Protein AF-A0A924ZX16-F1 (afdb_monomer_lite)

Secondary structure (DSSP, 8-state):
--EEEE-GGG-EEEEEGGGTEEEEE-----TT---HHHHHHHHHHHHHTTTSS---------S-------HHHHTTHHHHHHHHHHHHHHIIIIII---HHHHHHHHHTT-SSPPEEE-TTSEEEEE-SSS--EEEEE--TTT-EEEE-

Structure (mmCIF, N/CA/C/O backbone):
data_AF-A0A924ZX16-F1
#
_entry.id   AF-A0A924ZX16-F1
#
loop_
_atom_site.group_PDB
_atom_site.id
_atom_site.type_symbol
_atom_site.label_atom_id
_atom_site.label_alt_id
_atom_site.label_comp_id
_atom_site.label_asym_id
_atom_site.label_entity_id
_atom_site.label_seq_id
_atom_site.pdbx_PDB_ins_code
_atom_site.Cartn_x
_atom_site.Cartn_y
_atom_site.Cartn_z
_atom_site.occupancy
_atom_site.B_iso_or_equiv
_atom_site.auth_seq_id
_atom_site.auth_comp_id
_atom_site.auth_asym_id
_atom_site.auth_atom_id
_atom_site.pdbx_PDB_model_num
ATOM 1 N N . ASP A 1 1 ? -5.361 -8.567 21.444 1.00 71.38 1 ASP A N 1
ATOM 2 C CA . ASP A 1 1 ? -4.510 -8.503 20.234 1.00 71.38 1 ASP A CA 1
ATOM 3 C C . ASP A 1 1 ? -4.884 -7.273 19.412 1.00 71.38 1 ASP A C 1
ATOM 5 O O . ASP A 1 1 ? -5.946 -7.201 18.798 1.00 71.38 1 ASP A O 1
ATOM 9 N N . ALA A 1 2 ? -4.041 -6.246 19.471 1.00 79.31 2 ALA A N 1
ATOM 10 C CA . ALA A 1 2 ? -4.182 -5.083 18.609 1.00 79.31 2 ALA A CA 1
ATOM 11 C C . ALA A 1 2 ? -2.799 -4.549 18.241 1.00 79.31 2 ALA A C 1
ATOM 13 O O . ALA A 1 2 ? -1.929 -4.443 19.103 1.00 79.31 2 ALA A O 1
ATOM 14 N N . ILE A 1 3 ? -2.622 -4.208 16.968 1.00 85.12 3 ILE A N 1
ATOM 15 C CA . ILE A 1 3 ? -1.476 -3.444 16.478 1.00 85.12 3 ILE A CA 1
ATOM 16 C C . ILE A 1 3 ? -1.942 -2.002 16.329 1.00 85.12 3 ILE A C 1
ATOM 18 O O . ILE A 1 3 ? -2.996 -1.751 15.743 1.00 85.12 3 ILE A O 1
ATOM 22 N N . VAL A 1 4 ? -1.167 -1.064 16.873 1.00 86.12 4 VAL A N 1
ATOM 23 C CA . VAL A 1 4 ? -1.453 0.371 16.817 1.00 86.12 4 VAL A CA 1
ATOM 24 C C . VAL A 1 4 ? -0.240 1.090 16.239 1.00 86.12 4 VAL A C 1
ATOM 26 O O . VAL A 1 4 ? 0.838 1.047 16.826 1.00 86.12 4 VAL A O 1
ATOM 29 N N . LEU A 1 5 ? -0.423 1.769 15.108 1.00 82.00 5 LEU A N 1
ATOM 30 C CA . LEU A 1 5 ? 0.563 2.673 14.521 1.00 82.00 5 LEU A CA 1
ATOM 31 C C . LEU A 1 5 ? 0.083 4.108 14.707 1.00 82.00 5 LEU A C 1
ATOM 33 O O . LEU A 1 5 ? -1.039 4.451 14.335 1.00 82.00 5 LEU A O 1
ATOM 37 N N . LEU A 1 6 ? 0.939 4.942 15.286 1.00 80.94 6 LEU A N 1
ATOM 38 C CA . LEU A 1 6 ? 0.673 6.354 15.534 1.00 80.94 6 LEU A CA 1
ATOM 39 C C . LEU A 1 6 ? 1.551 7.182 14.604 1.00 80.94 6 LEU A C 1
ATOM 41 O O . LEU A 1 6 ? 2.768 7.015 14.591 1.00 80.94 6 LEU A O 1
ATOM 45 N N . GLY A 1 7 ? 0.932 8.071 13.839 1.00 71.81 7 GLY A N 1
ATOM 46 C CA . GLY A 1 7 ? 1.626 9.048 13.016 1.00 71.81 7 GLY A CA 1
ATOM 47 C C . GLY A 1 7 ? 1.549 10.450 13.616 1.00 71.81 7 GLY A C 1
ATOM 48 O O . GLY A 1 7 ? 0.720 10.758 14.478 1.00 71.81 7 GLY A O 1
ATOM 49 N N . HIS A 1 8 ? 2.436 11.320 13.142 1.00 69.38 8 HIS A N 1
ATOM 50 C CA . HIS A 1 8 ? 2.449 12.729 13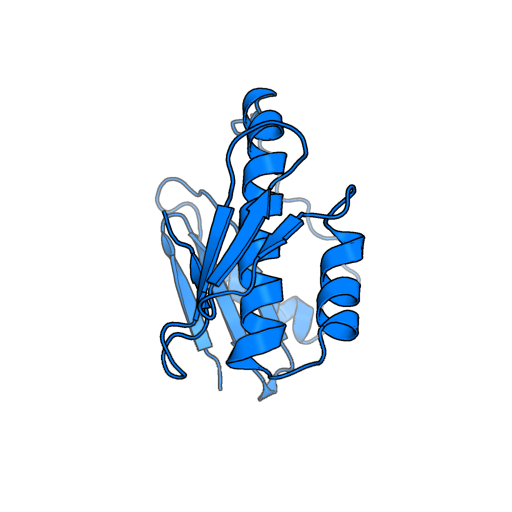.521 1.00 69.38 8 HIS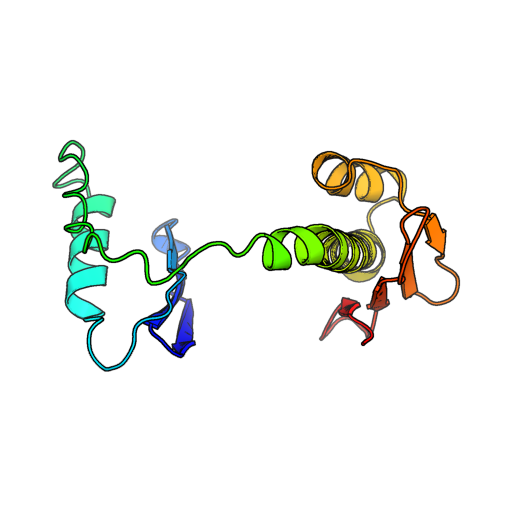 A CA 1
ATOM 51 C C . HIS A 1 8 ? 1.149 13.426 13.070 1.00 69.38 8 HIS A C 1
ATOM 53 O O . HIS A 1 8 ? 0.518 13.008 12.102 1.00 69.38 8 HIS A O 1
ATOM 59 N N . GLN A 1 9 ? 0.749 14.506 13.754 1.00 78.31 9 GLN A N 1
ATOM 60 C CA . GLN A 1 9 ? -0.485 15.263 13.464 1.00 78.31 9 GLN A CA 1
ATOM 61 C C . GLN A 1 9 ? -1.775 14.418 13.611 1.00 78.31 9 GLN A C 1
ATOM 63 O O . GLN A 1 9 ? -2.756 14.623 12.897 1.00 78.31 9 GLN A O 1
ATOM 68 N N . GLY A 1 10 ? -1.763 13.440 14.526 1.00 77.62 10 GLY A N 1
ATOM 69 C CA . GLY A 1 10 ? -2.943 12.662 14.915 1.00 77.62 10 GLY A CA 1
ATOM 70 C C . GLY A 1 10 ? -3.267 11.449 14.033 1.00 77.62 10 GLY A C 1
ATOM 71 O O . GLY A 1 10 ? -4.283 10.789 14.255 1.00 77.62 10 GLY A O 1
ATOM 72 N N . GLN A 1 11 ? -2.436 11.111 13.051 1.00 84.88 11 GLN A N 1
ATOM 73 C CA . GLN A 1 11 ? -2.669 9.935 12.208 1.00 84.88 11 GLN A CA 1
ATOM 74 C C . GLN A 1 11 ? -2.630 8.642 13.032 1.00 84.88 11 GLN A C 1
ATOM 76 O O . GLN A 1 11 ? -1.845 8.509 13.973 1.00 84.88 11 GLN A O 1
ATOM 81 N N . LEU A 1 12 ? -3.487 7.682 12.690 1.00 85.81 12 LEU A N 1
ATOM 82 C CA . LEU A 1 12 ? -3.627 6.446 13.454 1.00 85.81 12 LEU A CA 1
ATOM 83 C C . LEU A 1 12 ? -4.068 5.293 12.547 1.00 85.81 12 LEU A C 1
ATOM 85 O O . LEU A 1 12 ? -5.027 5.428 11.790 1.00 85.81 12 LEU A O 1
ATOM 89 N N . LEU A 1 13 ? -3.415 4.143 12.698 1.00 89.81 13 LEU A N 1
ATOM 90 C CA . LEU A 1 13 ? -3.888 2.854 12.200 1.00 89.81 13 LEU A CA 1
ATOM 91 C C . LEU A 1 13 ? -4.013 1.889 13.380 1.00 89.81 13 LEU A C 1
ATOM 93 O O . LEU A 1 13 ? -3.054 1.695 14.124 1.00 89.81 13 LEU A O 1
ATOM 97 N N . VAL A 1 14 ? -5.176 1.265 13.538 1.00 86.56 14 VAL A N 1
ATOM 98 C CA . VAL A 1 14 ? -5.392 0.176 14.496 1.00 86.56 14 VAL A CA 1
ATOM 99 C C . VAL A 1 14 ? -5.925 -1.034 13.763 1.00 86.56 14 VAL A C 1
ATOM 101 O O . VAL A 1 14 ? -6.890 -0.912 13.018 1.00 86.56 14 VAL A O 1
ATOM 104 N N . ALA A 1 15 ? -5.349 -2.199 14.023 1.00 88.31 15 ALA A N 1
ATOM 105 C CA . ALA A 1 15 ? -5.887 -3.475 13.576 1.00 88.31 15 ALA A CA 1
ATOM 106 C C . ALA A 1 15 ? -6.026 -4.411 14.780 1.00 88.31 15 ALA A C 1
ATOM 108 O O . ALA A 1 15 ? -5.040 -4.685 15.464 1.00 88.31 15 ALA A O 1
ATOM 109 N N . SER A 1 16 ? -7.243 -4.889 15.048 1.00 82.62 16 SER A N 1
ATOM 110 C CA . SER A 1 16 ? -7.534 -5.862 16.106 1.00 82.62 16 SER A CA 1
ATOM 111 C C . SER A 1 16 ? -8.292 -7.063 15.529 1.00 82.62 16 SER A C 1
ATOM 113 O O . SER A 1 16 ? -9.510 -6.983 15.327 1.00 82.62 16 SER A O 1
ATOM 115 N N . PRO A 1 17 ? -7.587 -8.177 15.255 1.00 78.06 17 PRO A N 1
ATOM 116 C CA . PRO A 1 17 ? -8.191 -9.384 14.697 1.00 78.06 17 PRO A CA 1
ATOM 117 C C . PRO A 1 17 ? -9.283 -9.992 15.586 1.00 78.06 17 PRO A C 1
ATOM 119 O O . PRO A 1 17 ? -10.370 -10.265 15.079 1.00 78.06 17 PRO A O 1
ATOM 122 N N . SER A 1 18 ? -9.076 -10.119 16.906 1.00 68.69 18 SER A N 1
ATOM 123 C CA . SER A 1 18 ? -10.123 -10.644 17.813 1.00 68.69 18 SER A CA 1
ATOM 124 C C . SER A 1 18 ? -11.411 -9.828 17.830 1.00 68.69 18 SER A C 1
ATOM 126 O O . SER A 1 18 ? -12.471 -10.349 18.180 1.00 68.69 18 SER A O 1
ATOM 128 N N . LYS A 1 19 ? -11.338 -8.547 17.463 1.00 74.25 19 LYS A N 1
ATOM 129 C CA . LYS A 1 19 ? -12.497 -7.657 17.365 1.00 74.25 19 LYS A CA 1
ATOM 130 C C . LYS A 1 19 ? -12.998 -7.483 15.936 1.00 74.25 19 LYS A C 1
ATOM 132 O O . LYS A 1 19 ? -13.969 -6.759 15.751 1.00 74.25 19 LYS A O 1
ATOM 137 N N . LYS A 1 20 ? -12.366 -8.133 14.947 1.00 78.50 20 LYS A N 1
ATOM 138 C CA . LYS A 1 20 ? -12.648 -7.968 13.510 1.00 78.50 20 LYS A CA 1
ATOM 139 C C . LYS A 1 20 ? -12.721 -6.483 13.119 1.00 78.50 20 LYS A C 1
ATOM 141 O O . LYS A 1 20 ? -13.622 -6.064 12.400 1.00 78.50 20 LYS A O 1
ATOM 146 N N . LEU A 1 21 ? -11.791 -5.683 13.649 1.00 80.00 21 LEU A N 1
ATOM 147 C CA . LEU A 1 21 ? -11.840 -4.224 13.587 1.00 80.00 21 LEU A CA 1
ATOM 148 C C . LEU A 1 21 ? -10.547 -3.653 13.008 1.00 80.00 21 LEU A C 1
ATOM 150 O O . LEU A 1 21 ? -9.455 -3.943 13.503 1.00 80.00 21 LEU A O 1
ATOM 154 N N . VAL A 1 22 ? -10.692 -2.778 12.012 1.00 85.38 22 VAL A N 1
ATOM 155 C CA . VAL A 1 22 ? -9.620 -1.915 11.509 1.00 85.38 22 VAL A CA 1
ATOM 156 C C . VAL A 1 22 ? -10.076 -0.463 11.606 1.00 85.38 22 VAL A C 1
ATOM 158 O O . VAL A 1 22 ? -11.168 -0.122 11.162 1.00 85.38 22 VAL A O 1
ATOM 161 N N . ILE A 1 23 ? -9.244 0.390 12.199 1.00 85.19 23 ILE A N 1
ATOM 162 C CA . ILE A 1 23 ? -9.485 1.829 12.318 1.00 85.19 23 ILE A CA 1
ATOM 163 C C . ILE A 1 23 ? -8.371 2.546 11.566 1.00 85.19 23 ILE A C 1
ATOM 165 O O . ILE A 1 23 ? -7.210 2.457 11.964 1.00 85.19 23 ILE A O 1
ATOM 169 N N . LEU A 1 24 ? -8.728 3.282 10.514 1.00 89.62 24 LEU A N 1
ATOM 170 C CA . LEU A 1 24 ? -7.820 4.181 9.809 1.00 89.62 24 LEU A CA 1
ATOM 171 C C . LEU A 1 24 ? -8.267 5.623 10.044 1.00 89.62 24 LEU A C 1
ATOM 173 O O . LEU A 1 24 ? -9.364 6.015 9.653 1.00 89.62 24 LEU A O 1
ATOM 177 N N . ARG A 1 25 ? -7.400 6.421 10.668 1.00 84.50 25 ARG A N 1
ATOM 178 C CA . ARG A 1 25 ? -7.574 7.865 10.811 1.00 84.50 25 ARG A CA 1
ATOM 179 C C . ARG A 1 25 ? -6.464 8.578 10.057 1.00 84.50 25 ARG A C 1
ATOM 181 O O . ARG A 1 25 ? -5.299 8.538 10.457 1.00 84.50 25 ARG A O 1
ATOM 188 N N . LEU A 1 26 ? -6.856 9.284 9.006 1.00 85.19 26 LEU A N 1
ATOM 189 C CA . LEU A 1 26 ? -6.009 10.243 8.311 1.00 85.19 26 LEU A CA 1
ATOM 190 C C . LEU A 1 26 ? -6.281 11.626 8.906 1.00 85.19 26 LEU A C 1
ATOM 192 O O . LEU A 1 26 ? -7.436 12.021 9.045 1.00 85.19 26 LEU A O 1
ATOM 196 N N . ALA A 1 27 ? -5.231 12.331 9.320 1.00 79.25 27 ALA A N 1
ATOM 197 C CA . ALA A 1 27 ? -5.361 13.621 9.986 1.00 79.25 27 ALA A CA 1
ATOM 198 C C . ALA A 1 27 ? -4.136 14.514 9.761 1.00 79.25 27 ALA A C 1
ATOM 200 O O . ALA A 1 27 ? -3.049 14.053 9.393 1.00 79.25 27 ALA A O 1
ATOM 201 N N . THR A 1 28 ? -4.343 15.810 9.985 1.00 79.06 28 THR A N 1
ATOM 202 C CA . THR A 1 28 ? -3.326 16.869 9.899 1.00 79.06 28 THR A CA 1
ATOM 203 C C . THR A 1 28 ? -3.494 17.853 11.064 1.00 79.06 28 THR A C 1
ATOM 205 O O . THR A 1 28 ? -3.403 19.071 10.904 1.00 79.06 28 THR A O 1
ATOM 208 N N . ASP A 1 29 ? -3.810 17.326 12.250 1.00 75.44 29 ASP A N 1
ATOM 209 C CA . ASP A 1 29 ? -4.154 18.135 13.417 1.00 75.44 29 ASP A CA 1
ATOM 210 C C . ASP A 1 29 ? -2.950 18.922 13.930 1.00 75.44 29 ASP A C 1
ATOM 212 O O . ASP A 1 29 ? -1.979 18.339 14.413 1.00 75.44 29 ASP A O 1
ATOM 216 N N . LYS A 1 30 ? -3.053 20.254 13.923 1.00 70.19 30 LYS A N 1
ATOM 217 C CA . LYS A 1 30 ? -2.062 21.122 14.564 1.00 70.19 30 LYS A CA 1
ATOM 218 C C . LYS A 1 30 ? -2.259 21.122 16.085 1.00 70.19 30 LYS A C 1
ATOM 220 O O . LYS A 1 30 ? -3.336 21.475 16.568 1.00 70.19 30 LYS A O 1
ATOM 225 N N . GLY A 1 31 ? -1.203 20.802 16.832 1.00 64.62 31 GLY A N 1
ATOM 226 C CA . GLY A 1 31 ? -1.189 20.848 18.300 1.00 64.62 31 GLY A CA 1
ATOM 227 C C . GLY A 1 31 ? -1.951 19.695 18.968 1.00 64.62 31 GLY A C 1
ATOM 228 O O . GLY A 1 31 ? -2.089 18.614 18.406 1.00 64.62 31 GLY A O 1
ATOM 229 N N . SER A 1 32 ? -2.453 19.913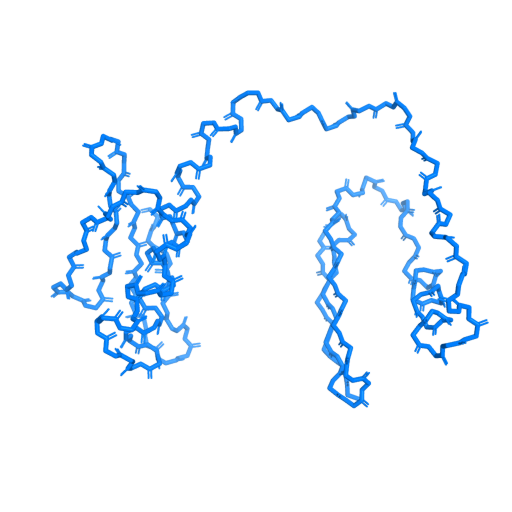 20.186 1.00 62.66 32 SER A N 1
ATOM 230 C CA . SER A 1 32 ? -3.119 18.898 21.025 1.00 62.66 32 SER A CA 1
ATOM 231 C C . SER A 1 32 ? -4.617 18.719 20.740 1.00 62.66 32 SER A C 1
ATOM 233 O O . SER A 1 32 ? -5.348 18.178 21.568 1.00 62.66 32 SER A O 1
ATOM 235 N N . LYS A 1 33 ? -5.099 19.153 19.567 1.00 70.44 33 LYS A N 1
ATOM 236 C CA . LYS A 1 33 ? -6.533 19.143 19.224 1.00 70.44 33 LYS A CA 1
ATOM 237 C C . LYS A 1 33 ? -7.163 17.743 19.228 1.00 70.44 33 LYS A C 1
ATOM 239 O O . LYS A 1 33 ? -8.374 17.625 19.391 1.00 70.44 33 LYS A O 1
ATOM 244 N N . PHE A 1 34 ? -6.370 16.683 19.069 1.00 81.12 34 PHE A N 1
ATOM 245 C CA . PHE A 1 34 ? -6.872 15.313 19.045 1.00 81.12 34 PHE A CA 1
ATOM 246 C C . PHE A 1 34 ? -6.742 14.606 20.397 1.00 81.12 34 PHE A C 1
ATOM 248 O O . PHE A 1 34 ? -5.644 14.256 20.833 1.00 81.12 34 PHE A O 1
ATOM 255 N N . ASN A 1 35 ? -7.886 14.308 21.023 1.00 79.69 35 ASN A N 1
ATOM 256 C CA . ASN A 1 35 ? -7.947 13.437 22.193 1.00 79.69 35 ASN A CA 1
ATOM 257 C C . ASN A 1 35 ? -8.254 11.988 21.784 1.00 79.69 35 ASN A C 1
ATOM 259 O O . ASN A 1 35 ? -9.387 11.618 21.466 1.00 79.69 35 ASN A O 1
ATOM 263 N N . ARG A 1 36 ? -7.219 11.150 21.848 1.00 78.06 36 ARG A N 1
ATOM 264 C CA . ARG A 1 36 ? -7.274 9.736 21.468 1.00 78.06 36 ARG A CA 1
ATOM 265 C C . ARG A 1 36 ? -8.231 8.905 22.331 1.00 78.06 36 ARG A C 1
ATOM 267 O O . ARG A 1 36 ? -8.870 7.993 21.813 1.00 78.06 36 ARG A O 1
ATOM 274 N N . ASN A 1 37 ? -8.357 9.217 23.621 1.00 77.75 37 ASN A N 1
ATOM 275 C CA . ASN A 1 37 ? -9.225 8.466 24.533 1.00 77.75 37 ASN A CA 1
ATOM 276 C C . ASN A 1 37 ? -10.697 8.715 24.206 1.00 77.75 37 ASN A C 1
ATOM 278 O O . ASN A 1 37 ? -11.479 7.768 24.132 1.00 77.75 37 ASN A O 1
ATOM 282 N N . THR A 1 38 ? -11.060 9.971 23.940 1.00 81.06 38 THR A N 1
ATOM 283 C CA . THR A 1 38 ? -12.411 10.332 23.494 1.00 81.06 38 THR A CA 1
ATOM 284 C C . THR A 1 38 ? -12.749 9.653 22.170 1.00 81.06 38 THR A C 1
ATOM 286 O O . THR A 1 38 ? -13.822 9.067 22.038 1.00 81.06 38 THR A O 1
ATOM 289 N N . PHE A 1 39 ? -11.809 9.656 21.219 1.00 84.38 39 PHE A N 1
ATOM 290 C CA . PHE A 1 39 ? -11.978 8.991 19.929 1.00 84.38 39 PHE A CA 1
ATOM 291 C C . PHE A 1 39 ? -12.229 7.485 20.074 1.00 84.38 39 PHE A C 1
ATOM 293 O O . PHE A 1 39 ? -13.232 6.980 19.578 1.00 84.38 39 PHE A O 1
ATOM 300 N N . PHE A 1 40 ? -11.379 6.758 20.806 1.00 82.25 40 PHE A N 1
ATOM 301 C CA . PHE A 1 40 ? -11.583 5.319 20.991 1.00 82.25 40 PHE A CA 1
ATOM 302 C C . PHE A 1 40 ? -12.830 4.986 21.808 1.00 82.25 40 PHE A C 1
ATOM 304 O O . PHE A 1 40 ? -13.439 3.948 21.562 1.00 82.25 40 PHE A O 1
ATOM 311 N N . LYS A 1 41 ? -13.243 5.852 22.741 1.00 79.75 41 LYS A N 1
ATOM 312 C CA . LYS A 1 41 ? -14.510 5.689 23.463 1.00 79.75 41 LYS A CA 1
ATOM 313 C C . LYS A 1 41 ? -15.699 5.782 22.504 1.00 79.75 41 LYS A C 1
ATOM 315 O O . LYS A 1 41 ? -16.571 4.921 22.551 1.00 79.75 41 LYS A O 1
ATOM 320 N N . ALA A 1 42 ? -15.689 6.754 21.591 1.00 79.56 42 ALA A N 1
ATOM 321 C CA . ALA A 1 42 ? -16.713 6.879 20.555 1.00 79.56 42 ALA A CA 1
ATOM 322 C C . ALA A 1 42 ? -16.732 5.659 19.617 1.00 79.56 42 ALA A C 1
ATOM 324 O O . ALA A 1 42 ? -17.790 5.079 19.380 1.00 79.56 42 ALA A O 1
ATOM 325 N N . VAL A 1 43 ? -15.560 5.205 19.154 1.00 81.44 43 VAL A N 1
ATOM 326 C CA . VAL A 1 43 ? -15.457 4.004 18.307 1.00 81.44 43 VAL A CA 1
ATOM 327 C C . VAL A 1 43 ? -15.954 2.759 19.046 1.00 81.44 43 VAL A C 1
ATOM 329 O O . VAL A 1 43 ? -16.717 1.983 18.479 1.00 81.44 43 VAL A O 1
ATOM 332 N N . LYS A 1 44 ? -15.580 2.572 20.318 1.00 77.69 44 LYS A N 1
ATOM 333 C CA . LYS A 1 44 ? -16.030 1.434 21.132 1.00 77.69 44 LYS A CA 1
ATOM 334 C C . LYS A 1 44 ? -17.549 1.414 21.268 1.00 77.69 44 LYS A C 1
ATOM 336 O O . LYS A 1 44 ? -18.145 0.375 21.018 1.00 77.69 44 LYS A O 1
ATOM 341 N N . ASN A 1 45 ? -18.161 2.539 21.631 1.00 72.62 45 ASN A N 1
ATOM 342 C CA . ASN A 1 45 ? -19.614 2.626 21.788 1.00 72.62 45 ASN A CA 1
ATOM 343 C C . ASN A 1 45 ? -20.335 2.247 20.484 1.00 72.62 45 ASN A C 1
ATOM 345 O O . ASN A 1 45 ? -21.330 1.527 20.504 1.00 72.62 45 ASN A O 1
ATOM 349 N N . ARG A 1 46 ? -19.772 2.650 19.337 1.00 71.06 46 ARG A N 1
ATOM 350 C CA . ARG A 1 46 ? -20.357 2.357 18.027 1.00 71.06 46 ARG A CA 1
ATOM 351 C C . ARG A 1 46 ? -20.183 0.905 17.585 1.00 71.06 46 ARG A C 1
ATOM 353 O O . ARG A 1 46 ? -21.113 0.323 17.033 1.00 71.06 46 ARG A O 1
ATOM 360 N N . VAL A 1 47 ? -19.006 0.327 17.822 1.00 73.56 47 VAL A N 1
ATOM 361 C CA . VAL A 1 47 ? -18.670 -1.053 17.431 1.00 73.56 47 VAL A CA 1
ATOM 362 C C . VAL A 1 47 ? -19.344 -2.079 18.350 1.00 73.56 47 VAL A C 1
ATOM 364 O O . VAL A 1 47 ? -19.758 -3.132 17.873 1.00 73.56 47 VAL A O 1
ATOM 367 N N . SER A 1 48 ? -19.505 -1.772 19.642 1.00 66.19 48 SER A N 1
ATOM 368 C CA . SER A 1 48 ? -20.208 -2.640 20.600 1.00 66.19 48 SER A CA 1
ATOM 369 C C . SER A 1 48 ? -21.726 -2.674 20.398 1.00 66.19 48 SER A C 1
ATOM 371 O O . SER A 1 48 ? -22.372 -3.596 20.882 1.00 66.19 48 SER A O 1
ATOM 373 N N . GLY A 1 49 ? -22.289 -1.729 19.640 1.00 56.44 49 GLY A N 1
ATOM 374 C CA . GLY A 1 49 ? -23.690 -1.766 19.229 1.00 56.44 49 GLY A CA 1
ATOM 375 C C . GLY A 1 49 ? -24.688 -1.067 20.153 1.00 56.44 49 GLY A C 1
ATOM 376 O O . GLY A 1 49 ? -25.880 -1.211 19.910 1.00 56.44 49 GLY A O 1
ATOM 377 N N . ASP A 1 50 ? -24.231 -0.286 21.135 1.00 54.47 50 ASP A N 1
ATOM 378 C CA . ASP A 1 50 ? -25.116 0.509 22.009 1.00 54.47 50 ASP A CA 1
ATOM 379 C C . ASP A 1 50 ? -25.728 1.726 21.289 1.00 54.47 50 ASP A C 1
ATOM 381 O O . ASP A 1 50 ? -26.645 2.357 21.801 1.00 54.47 50 ASP A O 1
ATOM 385 N N . ASP A 1 51 ? -25.225 2.061 20.095 1.00 53.94 51 ASP A N 1
ATOM 386 C CA . ASP A 1 51 ? -25.626 3.251 19.343 1.00 53.94 51 ASP A CA 1
ATOM 387 C C . ASP A 1 51 ? -25.626 2.972 17.828 1.00 53.94 51 ASP A C 1
ATOM 389 O O . ASP A 1 51 ? -24.862 3.556 17.054 1.00 53.94 51 ASP A O 1
ATOM 393 N N . LYS A 1 52 ? -26.391 1.955 17.392 1.00 53.09 52 LYS A N 1
ATOM 394 C CA . LYS A 1 52 ? -26.349 1.487 15.995 1.00 53.09 52 LYS A CA 1
ATOM 395 C C . LYS A 1 52 ? -26.975 2.437 14.975 1.00 53.09 52 LYS A C 1
ATOM 397 O O . LYS A 1 52 ? -26.610 2.331 13.803 1.00 53.09 52 LYS A O 1
ATOM 402 N N . ASP A 1 53 ? -27.777 3.396 15.430 1.00 51.66 53 ASP A N 1
ATOM 403 C CA . ASP A 1 53 ? -28.623 4.230 14.572 1.00 51.66 53 ASP A CA 1
ATOM 404 C C . ASP A 1 53 ? -28.478 5.737 14.821 1.00 51.66 53 ASP A C 1
ATOM 406 O O . ASP A 1 53 ? -29.122 6.528 14.132 1.00 51.66 53 ASP A O 1
ATOM 410 N N . ALA A 1 54 ? -27.607 6.179 15.741 1.00 53.12 54 ALA A N 1
ATOM 411 C CA . ALA A 1 54 ? -27.306 7.601 15.816 1.00 53.12 54 ALA A CA 1
ATOM 412 C C . ALA A 1 54 ? -26.581 8.039 14.533 1.00 53.12 54 ALA A C 1
ATOM 414 O O . ALA A 1 54 ? -25.526 7.471 14.194 1.00 53.12 54 ALA A O 1
ATOM 415 N N . PRO A 1 55 ? -27.109 9.050 13.815 1.00 49.88 55 PRO A N 1
ATOM 416 C CA . PRO A 1 55 ? -26.355 9.695 12.759 1.00 49.88 55 PRO A CA 1
ATOM 417 C C . PRO A 1 55 ? -25.039 10.182 13.359 1.00 49.88 55 PRO A C 1
ATOM 419 O O . PRO A 1 55 ? -24.996 10.643 14.505 1.00 49.88 55 PRO A O 1
ATOM 422 N N . LEU A 1 56 ? -23.951 10.045 12.593 1.00 49.03 56 LEU A N 1
ATOM 423 C CA . LEU A 1 56 ? -22.691 10.700 12.923 1.00 49.03 56 LEU A CA 1
ATOM 424 C C . LEU A 1 56 ? -23.051 12.137 13.299 1.00 49.03 56 LEU A C 1
ATOM 426 O O . LEU A 1 56 ? -23.603 12.852 12.465 1.00 49.03 56 LEU A O 1
ATOM 430 N N . LYS A 1 57 ? -22.792 12.559 14.546 1.00 51.41 57 LYS A N 1
ATOM 431 C CA . LYS A 1 57 ? -22.738 13.994 14.818 1.00 51.41 57 LYS A CA 1
ATOM 432 C C . LYS A 1 57 ? -21.667 14.492 13.873 1.00 51.41 57 LYS A C 1
ATOM 434 O O . LYS A 1 57 ? -20.492 14.179 14.085 1.00 51.41 57 LYS A O 1
ATOM 439 N N . GLU A 1 58 ? -22.090 15.155 12.801 1.00 45.22 58 GLU A N 1
ATOM 440 C CA . GLU A 1 58 ? -21.190 15.863 11.914 1.00 45.22 58 GLU A CA 1
ATOM 441 C C . GLU A 1 58 ? -20.285 16.653 12.844 1.00 45.22 58 GLU A C 1
ATOM 443 O O . GLU A 1 58 ? -20.752 17.440 13.676 1.00 45.22 58 GLU A O 1
ATOM 448 N N . ALA A 1 59 ? -18.991 16.325 12.815 1.00 46.62 59 ALA A N 1
ATOM 449 C CA . ALA A 1 59 ? -18.016 17.172 13.464 1.00 46.62 59 ALA A CA 1
ATOM 450 C C . ALA A 1 59 ? -18.333 18.564 12.939 1.00 46.62 59 ALA A C 1
ATOM 452 O O . ALA A 1 59 ? -18.400 18.709 11.718 1.00 46.62 59 ALA A O 1
ATOM 453 N N . ALA A 1 60 ? -18.627 19.513 13.837 1.00 40.72 60 ALA A N 1
ATOM 454 C CA . ALA A 1 60 ? -18.926 20.879 13.450 1.00 40.72 60 ALA A CA 1
ATOM 455 C C . ALA A 1 60 ? -17.873 21.265 12.418 1.00 40.72 60 ALA A C 1
ATOM 457 O O . ALA A 1 60 ? -16.683 21.321 12.744 1.00 40.72 60 ALA A O 1
ATOM 458 N N . VAL A 1 61 ? -18.302 21.370 11.159 1.00 42.19 61 VAL A N 1
ATOM 459 C CA . VAL A 1 61 ? -17.415 21.739 10.075 1.00 42.19 61 VAL A CA 1
ATOM 460 C C . VAL A 1 61 ? -17.009 23.143 10.459 1.00 42.19 61 VAL A C 1
ATOM 462 O O . VAL A 1 61 ? -17.808 24.076 10.408 1.00 42.19 61 VAL A O 1
ATOM 465 N N . GLU A 1 62 ? -15.788 23.285 10.969 1.00 44.53 62 GLU A N 1
ATOM 466 C CA . GLU A 1 62 ? -15.160 24.585 11.056 1.00 44.53 62 GLU A CA 1
ATOM 467 C C . GLU A 1 62 ? -15.175 25.048 9.594 1.00 44.53 62 GLU A C 1
ATOM 469 O O . GLU A 1 62 ? -14.449 24.493 8.769 1.00 44.53 62 GLU A O 1
ATOM 474 N N . ASN A 1 63 ? -16.083 25.973 9.246 1.00 44.47 63 ASN A N 1
ATOM 475 C CA . ASN A 1 63 ? -16.330 26.490 7.888 1.00 44.47 63 ASN A CA 1
ATOM 476 C C . ASN A 1 63 ? -15.125 27.264 7.325 1.00 44.47 63 ASN A C 1
ATOM 478 O O . ASN A 1 63 ? -15.252 28.168 6.507 1.00 44.47 63 ASN A O 1
ATOM 482 N N . ASN A 1 64 ? -13.930 26.935 7.793 1.00 46.34 64 ASN A N 1
ATOM 483 C CA . ASN A 1 64 ? -12.676 27.459 7.340 1.00 46.34 64 ASN A CA 1
ATOM 484 C C . ASN A 1 64 ? -11.967 26.320 6.596 1.00 46.34 64 ASN A C 1
ATOM 486 O O . ASN A 1 64 ? -11.239 25.544 7.226 1.00 46.34 64 ASN A O 1
ATOM 490 N N . PRO A 1 65 ? -12.191 26.166 5.276 1.00 44.34 65 PRO A N 1
ATOM 491 C CA . PRO A 1 65 ? -11.498 25.173 4.474 1.00 44.34 65 PRO A CA 1
ATOM 492 C C . PRO A 1 65 ? -10.016 25.559 4.404 1.00 44.34 65 PRO A C 1
ATOM 494 O O . PRO A 1 65 ? -9.544 26.169 3.452 1.00 44.34 65 PRO A O 1
ATOM 497 N N . LYS A 1 66 ? -9.243 25.198 5.432 1.00 47.66 66 LYS A N 1
ATOM 498 C CA . LYS A 1 66 ? -7.777 25.319 5.421 1.00 47.66 66 LYS A CA 1
ATOM 499 C C . LYS A 1 66 ? -7.106 24.180 4.651 1.00 47.66 66 LYS A C 1
ATOM 501 O O . LYS A 1 66 ? -5.884 24.079 4.655 1.00 47.66 66 LYS A O 1
ATOM 506 N N . GLY A 1 67 ? -7.897 23.337 3.992 1.00 49.69 67 GLY A N 1
ATOM 507 C CA . GLY A 1 67 ? -7.459 22.423 2.949 1.00 49.69 67 GLY A CA 1
ATOM 508 C C . GLY A 1 67 ? -8.183 22.775 1.660 1.00 49.69 67 GLY A C 1
ATOM 509 O O . GLY A 1 67 ? -9.195 22.162 1.338 1.00 49.69 67 GLY A O 1
ATOM 510 N N . SER A 1 68 ? -7.694 23.781 0.938 1.00 49.28 68 SER A N 1
ATOM 511 C CA . SER A 1 68 ? -8.055 23.914 -0.469 1.00 49.28 68 SER A CA 1
ATOM 512 C C . SER A 1 68 ? -7.339 22.788 -1.208 1.00 49.28 68 SER A C 1
ATOM 514 O O . SER A 1 68 ? -6.110 22.712 -1.153 1.00 49.28 68 SER A O 1
ATOM 516 N N . LEU A 1 69 ? -8.085 21.883 -1.849 1.00 47.78 69 LEU A N 1
ATOM 517 C CA . LEU A 1 69 ? -7.508 21.019 -2.873 1.00 47.78 69 LEU A CA 1
ATOM 518 C C . LEU A 1 69 ? -7.044 21.956 -3.986 1.00 47.78 69 LEU A C 1
ATOM 520 O O . LEU A 1 69 ? -7.837 22.405 -4.814 1.00 47.78 69 LEU A O 1
ATOM 524 N N . HIS A 1 70 ? -5.767 22.319 -3.970 1.00 61.44 70 HIS A N 1
ATOM 525 C CA . HIS A 1 70 ? -5.233 23.172 -5.009 1.00 61.44 70 HIS A CA 1
ATOM 526 C C . HIS A 1 70 ? -5.317 22.392 -6.323 1.00 61.44 70 HIS A C 1
ATOM 528 O O . HIS A 1 70 ? -4.940 21.222 -6.364 1.00 61.44 70 HIS A O 1
ATOM 534 N N . LEU A 1 71 ? -5.726 23.028 -7.429 1.00 57.09 71 LEU A N 1
ATOM 535 C CA . LEU A 1 71 ? -5.671 22.393 -8.760 1.00 57.09 71 LEU A CA 1
ATOM 536 C C . LEU A 1 71 ? -4.285 21.779 -9.049 1.00 57.09 71 LEU A C 1
ATOM 538 O O . LEU A 1 71 ? -4.164 20.802 -9.782 1.00 57.09 71 LEU A O 1
ATOM 542 N N . ARG A 1 72 ? -3.233 22.315 -8.415 1.00 61.09 72 ARG A N 1
ATOM 543 C CA . ARG A 1 72 ? -1.868 21.782 -8.457 1.00 61.09 72 ARG A CA 1
ATOM 544 C C . ARG A 1 72 ? -1.712 20.368 -7.902 1.00 61.09 72 ARG A C 1
ATOM 546 O O . ARG A 1 72 ? -0.860 19.629 -8.384 1.00 61.09 72 ARG A O 1
ATOM 553 N N . ASP A 1 73 ? -2.515 19.981 -6.921 1.00 66.31 73 ASP A N 1
ATOM 554 C CA . ASP A 1 73 ? -2.491 18.634 -6.356 1.00 66.31 73 ASP A CA 1
ATOM 555 C C . ASP A 1 73 ? -3.159 17.619 -7.287 1.00 66.31 73 ASP A C 1
ATOM 557 O O . ASP A 1 73 ? -2.734 16.465 -7.332 1.00 66.31 73 ASP A O 1
ATOM 561 N N . LEU A 1 74 ? -4.098 18.060 -8.135 1.00 61.62 74 LEU A N 1
ATOM 562 C CA . LEU A 1 74 ? -4.666 17.224 -9.193 1.00 61.62 74 LEU A CA 1
ATOM 563 C C . LEU A 1 74 ? -3.601 16.835 -10.234 1.00 61.62 74 LEU A C 1
ATOM 565 O O . LEU A 1 74 ? -3.574 15.693 -10.687 1.00 61.62 74 LEU A O 1
ATOM 569 N N . PHE A 1 75 ? -2.641 17.723 -10.528 1.00 67.00 75 PHE A N 1
ATOM 570 C CA . PHE A 1 75 ? -1.495 17.397 -11.393 1.00 67.00 75 PHE A CA 1
ATOM 571 C C . PHE A 1 75 ? -0.524 16.375 -10.774 1.00 67.00 75 PHE A C 1
ATOM 573 O O . PHE A 1 75 ? 0.276 15.781 -11.496 1.00 67.00 75 PHE A O 1
ATOM 580 N N . LYS A 1 76 ? -0.593 16.114 -9.460 1.00 72.12 76 LYS A N 1
ATOM 581 C CA . LYS A 1 76 ? 0.214 15.075 -8.792 1.00 72.12 76 LYS A CA 1
ATOM 582 C C . LYS A 1 76 ? -0.449 13.700 -8.821 1.00 72.12 76 LYS A C 1
ATOM 584 O O . LYS A 1 76 ? 0.248 12.695 -8.671 1.00 72.12 76 LYS A O 1
ATOM 589 N N . VAL A 1 77 ? -1.764 13.635 -9.040 1.00 78.19 77 VAL A N 1
ATOM 590 C CA . VAL A 1 77 ? -2.520 12.374 -9.093 1.00 78.19 77 VAL A CA 1
ATOM 591 C C . VAL A 1 77 ? -1.951 11.412 -10.143 1.00 78.19 77 VAL A C 1
ATOM 593 O O . VAL A 1 77 ? -1.697 10.262 -9.785 1.00 78.19 77 VAL A O 1
ATOM 596 N N . PRO A 1 78 ? -1.611 11.840 -11.378 1.00 81.44 78 PRO A N 1
ATOM 597 C CA . PRO A 1 78 ? -0.959 10.956 -12.339 1.00 81.44 78 PRO A CA 1
ATOM 598 C C . PRO A 1 78 ? 0.348 10.343 -11.817 1.00 81.44 78 PRO A C 1
ATOM 600 O O . PRO A 1 78 ? 0.608 9.165 -12.048 1.00 81.44 78 PRO A O 1
ATOM 603 N N . ALA A 1 79 ? 1.177 11.114 -11.109 1.00 82.19 79 ALA A N 1
ATOM 604 C CA . ALA A 1 79 ? 2.432 10.609 -10.551 1.00 82.19 79 ALA A CA 1
ATOM 605 C C . ALA A 1 79 ? 2.191 9.603 -9.413 1.00 82.19 79 ALA A C 1
ATOM 607 O O . ALA A 1 79 ? 2.902 8.602 -9.311 1.00 82.19 79 ALA A O 1
ATOM 608 N N . LEU A 1 80 ? 1.168 9.840 -8.586 1.00 83.56 80 LEU A N 1
ATOM 609 C CA . LEU A 1 80 ? 0.761 8.919 -7.528 1.00 83.56 80 LEU A CA 1
ATOM 610 C C . LEU A 1 80 ? 0.253 7.592 -8.102 1.00 83.56 80 LEU A C 1
ATOM 612 O O . LEU A 1 80 ? 0.692 6.542 -7.639 1.00 83.56 80 LEU A O 1
ATOM 616 N N . ILE A 1 81 ? -0.600 7.646 -9.133 1.00 84.31 81 ILE A N 1
ATOM 617 C CA . ILE A 1 81 ? -1.112 6.454 -9.822 1.00 84.31 81 ILE A CA 1
ATOM 618 C C . ILE A 1 81 ? 0.056 5.628 -10.363 1.00 84.31 81 ILE A C 1
ATOM 620 O O . ILE A 1 81 ? 0.150 4.451 -10.044 1.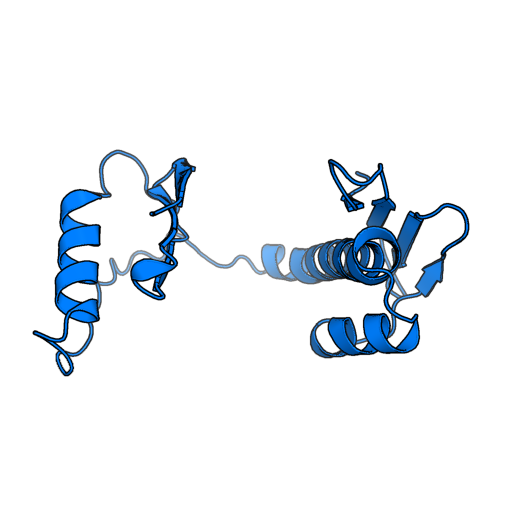00 84.31 81 ILE A O 1
ATOM 624 N N . ARG A 1 82 ? 1.017 6.237 -11.077 1.00 86.81 82 ARG A N 1
ATOM 625 C CA . ARG A 1 82 ? 2.195 5.506 -11.592 1.00 86.81 82 ARG A CA 1
ATOM 626 C C . ARG A 1 82 ? 2.989 4.812 -10.483 1.00 86.81 82 ARG A C 1
ATOM 628 O O . ARG A 1 82 ? 3.303 3.630 -10.589 1.00 86.81 82 ARG A O 1
ATOM 635 N N . ARG A 1 83 ? 3.289 5.522 -9.389 1.00 88.25 83 ARG A N 1
ATOM 636 C CA . ARG A 1 83 ? 4.015 4.946 -8.242 1.00 88.25 83 ARG A CA 1
ATOM 637 C C . ARG A 1 83 ? 3.244 3.788 -7.608 1.00 88.25 83 ARG A C 1
ATOM 639 O O . ARG A 1 83 ? 3.838 2.749 -7.331 1.00 88.25 83 ARG A O 1
ATOM 646 N N . TYR A 1 84 ? 1.939 3.951 -7.405 1.00 88.19 84 TYR A N 1
ATOM 647 C CA . TYR A 1 84 ? 1.074 2.891 -6.894 1.00 88.19 84 TYR A CA 1
ATOM 648 C C . TYR A 1 84 ? 1.119 1.659 -7.804 1.00 88.19 84 TYR A C 1
ATOM 650 O O . TYR A 1 84 ? 1.491 0.581 -7.346 1.00 88.19 84 TYR A O 1
ATOM 658 N N . THR A 1 85 ? 0.873 1.836 -9.103 1.00 88.94 85 THR A N 1
ATOM 659 C CA . THR A 1 85 ? 0.895 0.754 -10.091 1.00 88.94 85 THR A CA 1
ATOM 660 C C . THR A 1 85 ? 2.231 0.017 -10.112 1.00 88.94 85 THR A C 1
ATOM 662 O O . THR A 1 85 ? 2.243 -1.212 -10.081 1.00 88.94 85 THR A O 1
ATOM 665 N N . ALA A 1 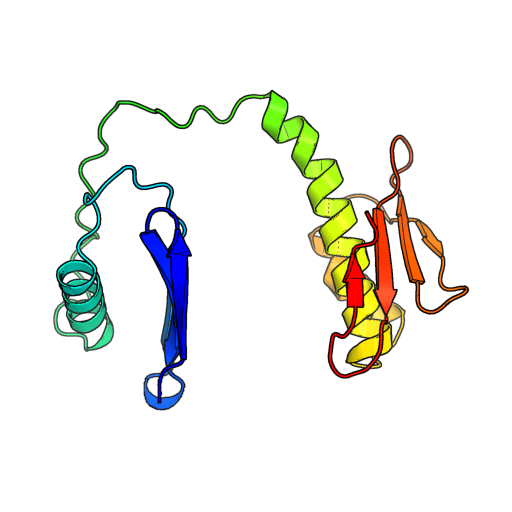86 ? 3.361 0.736 -10.127 1.00 90.69 86 ALA A N 1
ATOM 666 C CA . ALA A 1 86 ? 4.681 0.107 -10.138 1.00 90.69 86 ALA A CA 1
ATOM 667 C C . ALA A 1 86 ? 4.873 -0.805 -8.919 1.00 90.69 86 ALA A C 1
ATOM 669 O O . ALA A 1 86 ? 5.343 -1.936 -9.047 1.00 90.69 86 ALA A O 1
ATOM 670 N N . LYS A 1 87 ? 4.474 -0.328 -7.735 1.00 91.88 87 LYS A N 1
ATOM 671 C CA . LYS A 1 87 ? 4.640 -1.063 -6.481 1.00 91.88 87 LYS A CA 1
ATOM 672 C C . LYS A 1 87 ? 3.683 -2.247 -6.357 1.00 91.88 87 LYS A C 1
ATOM 674 O O . LYS A 1 87 ? 4.131 -3.323 -5.955 1.00 91.88 87 LYS A O 1
ATOM 679 N N . GLU A 1 88 ? 2.409 -2.068 -6.691 1.00 90.62 88 GLU A N 1
ATOM 680 C CA . GLU A 1 88 ? 1.410 -3.141 -6.633 1.00 90.62 88 GLU A CA 1
ATOM 681 C C . GLU A 1 88 ? 1.747 -4.259 -7.610 1.00 90.62 88 GLU A C 1
ATOM 683 O O . GLU A 1 88 ? 1.848 -5.419 -7.212 1.00 90.62 88 GLU A O 1
ATOM 688 N N . TYR A 1 89 ? 2.045 -3.913 -8.865 1.00 91.00 89 TYR A N 1
ATOM 689 C CA . TYR A 1 89 ? 2.395 -4.907 -9.871 1.00 91.00 89 TYR A CA 1
ATOM 690 C C . TYR A 1 89 ? 3.695 -5.647 -9.507 1.00 91.00 89 TYR A C 1
ATOM 692 O O . TYR A 1 89 ? 3.753 -6.875 -9.587 1.00 91.00 89 TYR A O 1
ATOM 700 N N . CYS A 1 90 ? 4.721 -4.932 -9.022 1.00 92.50 90 CYS A N 1
ATOM 701 C CA . CYS A 1 90 ? 5.949 -5.553 -8.512 1.00 92.50 90 CYS A CA 1
ATOM 702 C C . CYS A 1 90 ? 5.655 -6.529 -7.368 1.00 92.50 90 CYS A C 1
ATOM 704 O O . CYS A 1 90 ? 6.141 -7.661 -7.379 1.00 92.50 90 CYS A O 1
ATOM 706 N N . SER A 1 91 ? 4.845 -6.113 -6.390 1.00 90.56 91 SER A N 1
ATOM 707 C CA . SER A 1 91 ? 4.525 -6.937 -5.221 1.00 90.56 91 SER A CA 1
ATOM 708 C C . SER A 1 91 ? 3.750 -8.186 -5.635 1.00 90.56 91 SER A C 1
ATOM 710 O O . SER A 1 91 ? 4.104 -9.297 -5.243 1.00 90.56 91 SER A O 1
ATOM 712 N N . CYS A 1 92 ? 2.760 -8.030 -6.510 1.00 91.75 92 CYS A N 1
ATOM 713 C CA . CYS A 1 92 ? 1.990 -9.135 -7.060 1.00 91.75 92 CYS A CA 1
ATOM 714 C C . CYS A 1 92 ? 2.883 -10.165 -7.784 1.00 91.75 92 CYS A C 1
ATOM 716 O O . CYS A 1 92 ? 2.746 -11.370 -7.552 1.00 91.75 92 CYS A O 1
ATOM 718 N N . ARG A 1 93 ? 3.856 -9.716 -8.593 1.00 90.81 93 ARG A N 1
ATOM 719 C CA . ARG A 1 93 ? 4.751 -10.617 -9.343 1.00 90.81 93 ARG A CA 1
ATOM 720 C C . ARG A 1 93 ? 5.855 -11.247 -8.506 1.00 90.81 93 ARG A C 1
ATOM 722 O O . ARG A 1 93 ? 6.099 -12.438 -8.658 1.00 90.81 93 ARG A O 1
ATOM 729 N N . PHE A 1 94 ? 6.535 -10.477 -7.659 1.00 90.19 94 PHE A N 1
ATOM 730 C CA . PHE A 1 94 ? 7.794 -10.913 -7.039 1.00 90.19 94 PHE A CA 1
ATOM 731 C C . PHE A 1 94 ? 7.695 -11.203 -5.540 1.00 90.19 94 PHE A C 1
ATOM 733 O O . PHE A 1 94 ? 8.535 -11.932 -5.019 1.00 90.19 94 PHE A O 1
ATOM 740 N N . VAL A 1 95 ? 6.683 -10.664 -4.850 1.00 89.75 95 VAL A N 1
ATOM 741 C CA . VAL A 1 95 ? 6.402 -11.004 -3.444 1.00 89.75 95 VAL A CA 1
ATOM 742 C C . VAL A 1 95 ? 5.386 -12.138 -3.375 1.00 89.75 95 VAL A C 1
ATOM 744 O O . VAL A 1 95 ? 5.624 -13.125 -2.689 1.00 89.75 95 VAL A O 1
ATOM 747 N N . VAL A 1 96 ? 4.270 -12.006 -4.100 1.00 90.62 96 VAL A N 1
ATOM 748 C CA . VAL A 1 96 ? 3.173 -12.989 -4.073 1.00 90.62 96 VAL A CA 1
ATOM 749 C C . VAL A 1 96 ? 3.373 -14.106 -5.102 1.00 90.62 96 VAL A C 1
ATOM 751 O O . VAL A 1 96 ? 2.968 -15.236 -4.855 1.00 90.62 96 VAL A O 1
ATOM 754 N N . GLY A 1 97 ? 4.009 -13.824 -6.246 1.00 86.75 97 GLY A N 1
ATOM 755 C CA . GLY A 1 97 ? 4.282 -14.837 -7.274 1.00 86.75 97 GLY A CA 1
ATOM 756 C C . GLY A 1 97 ? 3.109 -15.141 -8.215 1.00 86.75 97 GLY A C 1
ATOM 757 O O . GLY A 1 97 ? 3.089 -16.205 -8.828 1.00 86.75 97 GLY A O 1
ATOM 758 N N . ARG A 1 98 ? 2.123 -14.241 -8.347 1.00 88.62 98 ARG A N 1
ATOM 759 C CA . ARG A 1 98 ? 0.943 -14.429 -9.227 1.00 88.62 98 ARG A CA 1
ATOM 760 C C . ARG A 1 98 ? 1.286 -14.195 -10.697 1.00 88.62 98 ARG A C 1
ATOM 762 O O . ARG A 1 98 ? 2.281 -13.537 -10.978 1.00 88.62 98 ARG A O 1
ATOM 769 N N . SER A 1 99 ? 0.476 -14.700 -11.635 1.00 89.06 99 SER A N 1
ATOM 770 C CA . SER A 1 99 ? 0.717 -14.519 -13.077 1.00 89.06 99 SER A CA 1
ATOM 771 C C . SER A 1 99 ? 0.657 -13.048 -13.511 1.00 89.06 99 SER A C 1
ATOM 773 O O . SER A 1 99 ? 0.132 -12.185 -12.807 1.00 89.06 99 SER A O 1
ATOM 775 N N . GLN A 1 100 ? 1.204 -12.766 -14.690 1.00 87.81 100 GLN A N 1
ATOM 776 C CA . GLN A 1 100 ? 1.200 -11.436 -15.292 1.00 87.81 100 GLN A CA 1
ATOM 777 C C . GLN A 1 100 ? -0.225 -10.907 -15.493 1.00 87.81 100 GLN A C 1
ATOM 779 O O . GLN A 1 100 ? -0.531 -9.784 -15.104 1.00 87.81 100 GLN A O 1
ATOM 784 N N . GLU A 1 101 ? -1.110 -11.744 -16.018 1.00 87.25 101 GLU A N 1
ATOM 785 C CA . GLU A 1 101 ? -2.506 -11.418 -16.311 1.00 87.25 101 GLU A CA 1
ATOM 786 C C . GLU A 1 101 ? -3.265 -11.072 -15.025 1.00 87.25 101 GLU A C 1
ATOM 788 O O . GLU A 1 101 ? -3.977 -10.071 -14.970 1.00 87.25 101 GLU A O 1
ATOM 793 N N . ALA A 1 102 ? -3.049 -11.853 -13.962 1.00 84.56 102 ALA A N 1
ATOM 794 C CA . ALA A 1 102 ? -3.653 -11.604 -12.659 1.00 84.56 102 ALA A CA 1
ATOM 795 C C . ALA A 1 102 ? -3.188 -10.268 -12.058 1.00 84.56 102 ALA A C 1
ATOM 797 O O . ALA A 1 102 ? -4.001 -9.515 -11.531 1.00 84.56 102 ALA A O 1
ATOM 798 N N . CYS A 1 103 ? -1.896 -9.947 -12.172 1.00 87.88 103 CYS A N 1
ATOM 799 C CA . CYS A 1 103 ? -1.364 -8.680 -11.677 1.00 87.88 103 CYS A CA 1
ATOM 800 C C . CYS A 1 103 ? -1.820 -7.475 -12.512 1.00 87.88 103 CYS A C 1
ATOM 802 O O . CYS A 1 103 ? -1.983 -6.387 -11.964 1.00 87.88 103 CYS A O 1
ATOM 804 N N . PHE A 1 104 ? -2.052 -7.650 -13.817 1.00 86.31 104 PHE A N 1
ATOM 805 C CA . PHE A 1 104 ? -2.647 -6.613 -14.663 1.00 86.31 104 PHE A CA 1
ATOM 806 C C . PHE A 1 104 ? -4.104 -6.331 -14.294 1.00 86.31 104 PHE A C 1
ATOM 808 O O . PHE A 1 104 ? -4.494 -5.165 -14.230 1.00 86.31 104 PHE A O 1
ATOM 815 N N . ALA A 1 105 ? -4.895 -7.372 -14.020 1.00 85.00 105 ALA A N 1
ATOM 816 C CA . ALA A 1 105 ? -6.290 -7.218 -13.617 1.00 85.00 105 ALA A CA 1
ATOM 817 C C . ALA A 1 105 ? -6.435 -6.369 -12.341 1.00 85.00 105 ALA A C 1
ATOM 819 O O . ALA A 1 105 ? -7.301 -5.497 -12.283 1.00 85.00 105 ALA A O 1
ATOM 820 N N . ASP A 1 106 ? -5.546 -6.557 -11.361 1.00 82.38 106 ASP A N 1
ATOM 821 C CA . ASP A 1 106 ? -5.581 -5.824 -10.088 1.00 82.38 106 ASP A CA 1
ATOM 822 C C . ASP A 1 106 ? -5.350 -4.307 -10.264 1.00 82.38 106 ASP A C 1
ATOM 824 O O . ASP A 1 106 ? -5.951 -3.495 -9.560 1.00 82.38 106 ASP A O 1
ATOM 828 N N . ILE A 1 107 ? -4.505 -3.899 -11.218 1.00 84.19 107 ILE A N 1
ATOM 829 C CA . ILE A 1 107 ? -4.189 -2.476 -11.448 1.00 84.19 107 ILE A CA 1
ATOM 830 C C . ILE A 1 107 ? -5.130 -1.795 -12.450 1.00 84.19 107 ILE A C 1
ATOM 832 O O . ILE A 1 107 ? -5.173 -0.561 -12.494 1.00 84.19 107 ILE A O 1
ATOM 836 N N . ALA A 1 108 ? -5.903 -2.565 -13.224 1.00 80.62 108 ALA A N 1
ATOM 837 C CA . ALA A 1 108 ? -6.730 -2.067 -14.324 1.00 80.62 108 ALA A CA 1
ATOM 838 C C . ALA A 1 108 ? -7.759 -1.009 -13.888 1.00 80.62 108 ALA A C 1
ATOM 840 O O . ALA A 1 108 ? -8.018 -0.059 -14.620 1.00 80.62 108 ALA A O 1
ATOM 841 N N . LEU A 1 109 ? -8.301 -1.123 -12.671 1.00 70.25 109 LEU A N 1
ATOM 842 C CA . LEU A 1 109 ? -9.305 -0.187 -12.144 1.00 70.25 109 LEU A CA 1
ATOM 843 C C . LEU A 1 109 ? -8.731 1.190 -11.791 1.00 70.25 109 LEU A C 1
ATOM 845 O O . LEU A 1 109 ? -9.448 2.186 -11.781 1.00 70.25 109 LEU A O 1
ATOM 849 N N . THR A 1 110 ? -7.438 1.247 -11.476 1.00 65.56 110 THR A N 1
ATOM 850 C CA . THR A 1 110 ? -6.768 2.477 -11.023 1.00 65.56 110 THR A CA 1
ATOM 851 C C . THR A 1 110 ? -6.018 3.189 -12.138 1.00 65.56 110 THR A C 1
ATOM 853 O O . THR A 1 110 ? -5.568 4.321 -11.948 1.00 65.56 110 THR A O 1
ATOM 856 N N . MET A 1 111 ? -5.884 2.547 -13.302 1.00 66.06 111 MET A N 1
ATOM 857 C CA . MET A 1 111 ? -5.061 3.049 -14.386 1.00 66.06 111 MET A CA 1
ATOM 858 C C . MET A 1 111 ? -5.874 3.187 -15.676 1.00 66.06 111 MET A C 1
ATOM 860 O O . MET A 1 111 ? -6.115 2.197 -16.361 1.00 66.06 111 MET A O 1
ATOM 864 N N . PRO A 1 112 ? -6.279 4.416 -16.046 1.00 61.97 112 PRO A N 1
ATOM 865 C CA . PRO A 1 112 ? -7.142 4.649 -17.206 1.00 61.97 112 PRO A CA 1
ATOM 866 C C . PRO A 1 112 ? -6.459 4.371 -18.557 1.00 61.97 112 PRO A C 1
ATOM 868 O O . PRO A 1 112 ? -7.120 4.378 -19.589 1.00 61.97 112 PRO A O 1
ATOM 871 N N . MET A 1 113 ? -5.142 4.138 -18.573 1.00 64.50 113 MET A N 1
ATOM 872 C CA . MET A 1 113 ? -4.371 3.763 -19.761 1.00 64.50 113 MET A CA 1
ATOM 873 C C . MET A 1 113 ? -3.373 2.664 -19.401 1.00 64.50 113 MET A C 1
ATOM 875 O O . MET A 1 113 ? -2.749 2.743 -18.344 1.00 64.50 113 MET A O 1
ATOM 879 N N . MET A 1 114 ? -3.190 1.670 -20.278 1.00 63.44 114 MET A N 1
ATOM 880 C CA . MET A 1 114 ? -2.252 0.574 -20.018 1.00 63.44 114 MET A CA 1
ATOM 881 C C . MET A 1 114 ? -0.814 1.106 -19.854 1.00 63.44 114 MET A C 1
ATOM 883 O O . MET A 1 114 ? -0.279 1.705 -20.790 1.00 63.44 114 MET A O 1
ATOM 887 N N . PRO A 1 115 ? -0.172 0.910 -18.687 1.00 66.56 115 PRO A N 1
ATOM 888 C CA . PRO A 1 115 ? 1.214 1.303 -18.486 1.00 66.56 115 PRO A CA 1
ATOM 889 C C . PRO A 1 115 ? 2.146 0.395 -19.284 1.00 66.56 115 PRO A C 1
ATOM 891 O O . PRO A 1 115 ? 1.942 -0.817 -19.362 1.00 66.56 115 PRO A O 1
ATOM 894 N N . GLN A 1 116 ? 3.234 0.962 -19.800 1.00 73.44 116 GLN A N 1
ATOM 895 C CA . GLN A 1 116 ? 4.357 0.141 -20.241 1.00 73.44 116 GLN A CA 1
ATOM 896 C C . GLN A 1 116 ? 5.061 -0.429 -19.013 1.00 73.44 116 GLN A C 1
ATOM 898 O O . GLN A 1 116 ? 5.501 0.344 -18.161 1.00 73.44 116 GLN A O 1
ATOM 903 N N . ILE A 1 117 ? 5.153 -1.759 -18.940 1.00 75.88 117 ILE A N 1
ATOM 904 C CA . ILE A 1 117 ? 5.826 -2.492 -17.868 1.00 75.88 117 ILE A CA 1
ATOM 905 C C . ILE A 1 117 ? 7.054 -3.204 -18.442 1.00 75.88 117 ILE A C 1
ATOM 907 O O . ILE A 1 117 ? 6.915 -4.123 -19.243 1.00 75.88 117 ILE A O 1
ATOM 911 N N . ASN A 1 118 ? 8.252 -2.792 -18.020 1.00 72.88 118 ASN A N 1
ATOM 912 C CA . ASN A 1 118 ? 9.504 -3.523 -18.271 1.00 72.88 118 ASN A CA 1
ATOM 913 C C . ASN A 1 118 ? 9.841 -4.372 -17.029 1.00 72.88 118 ASN A C 1
ATOM 915 O O . ASN A 1 118 ? 9.707 -3.863 -15.915 1.00 72.88 118 ASN A O 1
ATOM 919 N N . LEU A 1 119 ? 10.237 -5.639 -17.237 1.00 71.88 119 LEU A N 1
ATOM 920 C CA . LEU A 1 119 ? 10.464 -6.672 -16.213 1.00 71.88 119 LEU A CA 1
ATOM 921 C C . LEU A 1 119 ? 11.926 -7.146 -16.077 1.00 71.88 119 LEU A C 1
ATOM 923 O O . LEU A 1 119 ? 12.185 -8.088 -15.327 1.00 71.88 119 LEU A O 1
ATOM 927 N N . GLU A 1 120 ? 12.881 -6.532 -16.774 1.00 68.50 120 GLU A N 1
ATOM 928 C CA . GLU A 1 120 ? 14.211 -7.110 -17.039 1.00 68.50 120 GLU A CA 1
ATOM 929 C C . GLU A 1 120 ? 15.118 -7.299 -15.804 1.00 68.50 120 GLU A C 1
ATOM 931 O O . GLU A 1 120 ? 16.151 -7.953 -15.900 1.00 68.50 120 GLU A O 1
ATOM 936 N N . SER A 1 121 ? 14.739 -6.817 -14.614 1.00 70.25 121 SER A N 1
ATOM 937 C CA . SER A 1 121 ? 15.586 -6.931 -13.412 1.00 70.25 121 SER A CA 1
ATOM 938 C C . SER A 1 121 ? 14.836 -7.084 -12.081 1.00 70.25 121 SER A C 1
ATOM 940 O O . SER A 1 121 ? 15.250 -6.535 -11.066 1.00 70.25 121 SER A O 1
ATOM 942 N N . LYS A 1 122 ? 13.685 -7.780 -12.052 1.00 87.31 122 LYS A N 1
ATOM 943 C CA . LYS A 1 122 ? 12.725 -7.723 -10.910 1.00 87.31 122 LYS A CA 1
ATOM 944 C C . LYS A 1 122 ? 12.334 -6.288 -10.522 1.00 87.31 122 LYS A C 1
ATOM 946 O O . LYS A 1 122 ? 11.868 -6.005 -9.415 1.00 87.31 122 LYS A O 1
ATOM 951 N N . LYS A 1 123 ? 12.526 -5.395 -11.481 1.00 90.94 123 LYS A N 1
ATOM 952 C CA . LYS A 1 123 ? 12.136 -4.008 -11.493 1.00 90.94 123 LYS A CA 1
ATOM 953 C C . LYS A 1 123 ? 10.919 -3.912 -12.386 1.00 90.94 123 LYS A C 1
ATOM 955 O O . LYS A 1 123 ? 10.885 -4.505 -13.454 1.00 90.94 123 LYS A O 1
ATOM 960 N N . VAL A 1 124 ? 9.933 -3.172 -11.924 1.00 90.75 124 VAL A N 1
ATOM 961 C CA . VAL A 1 124 ? 8.723 -2.811 -12.642 1.00 90.75 124 VAL A CA 1
ATOM 962 C C . VAL A 1 124 ? 8.805 -1.320 -12.849 1.00 90.75 124 VAL A C 1
ATOM 964 O O . VAL A 1 124 ? 8.763 -0.553 -11.890 1.00 90.75 124 VAL A O 1
ATOM 967 N N . THR A 1 125 ? 8.945 -0.904 -14.097 1.00 90.88 125 THR A N 1
ATOM 968 C CA . THR A 1 125 ? 8.848 0.511 -14.466 1.00 90.88 125 THR A CA 1
ATOM 969 C C . THR A 1 125 ? 7.471 0.754 -15.052 1.00 90.88 125 THR A C 1
ATOM 971 O O . THR A 1 125 ? 6.999 -0.071 -15.817 1.00 90.88 125 THR A O 1
ATOM 974 N N . THR A 1 126 ? 6.831 1.858 -14.689 1.00 88.12 126 THR A N 1
ATOM 975 C CA . THR A 1 126 ? 5.539 2.292 -15.219 1.00 88.12 126 THR A CA 1
ATOM 976 C C . THR A 1 126 ? 5.691 3.679 -15.808 1.00 88.12 126 THR A C 1
ATOM 978 O O . THR A 1 126 ? 6.288 4.576 -15.207 1.00 88.12 126 THR A O 1
ATOM 981 N N . LYS A 1 127 ? 5.143 3.868 -17.001 1.00 86.06 127 LYS A N 1
ATOM 982 C CA . LYS A 1 127 ? 5.171 5.144 -17.707 1.00 86.06 127 LYS A CA 1
ATOM 983 C C . LYS A 1 127 ? 3.827 5.350 -18.395 1.00 86.06 127 LYS A C 1
ATOM 985 O O . LYS A 1 127 ? 3.272 4.402 -18.947 1.00 86.06 127 LYS A O 1
ATOM 990 N N . PHE A 1 128 ? 3.310 6.576 -18.343 1.00 81.62 128 PHE A N 1
ATOM 991 C CA . PHE A 1 128 ? 2.243 7.000 -19.253 1.00 81.62 128 PHE A CA 1
ATOM 992 C C . PHE A 1 128 ? 2.850 7.428 -20.597 1.00 81.62 128 PHE A C 1
ATOM 994 O O . PHE A 1 128 ? 4.068 7.523 -20.728 1.00 81.62 128 PHE A O 1
ATOM 1001 N N . PHE A 1 129 ? 2.016 7.723 -21.596 1.00 71.31 129 PHE A N 1
ATOM 1002 C CA . PHE A 1 129 ? 2.488 8.182 -22.910 1.00 71.31 129 PHE A CA 1
ATOM 1003 C C . PHE A 1 129 ? 3.414 9.406 -22.829 1.00 71.31 129 PHE A C 1
ATOM 1005 O O . PHE A 1 129 ? 4.368 9.509 -23.595 1.00 71.31 129 PHE A O 1
ATOM 1012 N N . ILE A 1 130 ? 3.163 10.310 -21.877 1.00 70.19 130 ILE A N 1
ATOM 1013 C CA . ILE A 1 130 ? 3.932 11.541 -21.678 1.00 70.19 130 ILE A CA 1
ATOM 1014 C C . ILE A 1 130 ? 4.305 11.674 -20.196 1.00 70.19 130 ILE A C 1
ATOM 1016 O O . ILE A 1 130 ? 3.496 11.384 -19.311 1.00 70.19 130 ILE A O 1
ATOM 1020 N N . GLY A 1 131 ? 5.528 12.139 -19.934 1.00 72.50 131 GLY A N 1
ATOM 1021 C CA . GLY A 1 131 ? 6.030 12.459 -18.598 1.00 72.50 131 GLY A CA 1
ATOM 1022 C C . GLY A 1 131 ? 6.905 11.380 -17.957 1.00 72.50 131 GLY A C 1
ATOM 1023 O O . GLY A 1 131 ? 7.305 10.399 -18.591 1.00 72.50 131 GLY A O 1
ATOM 1024 N N . ASP A 1 132 ? 7.213 11.609 -16.681 1.00 83.56 132 ASP A N 1
ATOM 1025 C CA . ASP A 1 132 ? 8.176 10.818 -15.915 1.00 83.56 132 ASP A CA 1
ATOM 1026 C C . ASP A 1 132 ? 7.693 9.393 -15.649 1.00 83.56 132 ASP A C 1
ATOM 1028 O O . ASP A 1 132 ? 6.514 9.157 -15.362 1.00 83.56 132 ASP A O 1
ATOM 1032 N N . ALA A 1 133 ? 8.625 8.444 -15.668 1.00 87.62 133 ALA A N 1
ATOM 1033 C CA . ALA A 1 133 ? 8.370 7.077 -15.239 1.00 87.62 133 ALA A CA 1
ATOM 1034 C C . ALA A 1 133 ? 8.419 6.956 -13.706 1.00 87.62 133 ALA A C 1
ATOM 1036 O O . ALA A 1 133 ? 9.092 7.726 -13.027 1.00 87.62 133 ALA A O 1
ATOM 1037 N N . ALA A 1 134 ? 7.724 5.963 -13.158 1.00 89.62 134 ALA A N 1
ATOM 1038 C CA . ALA A 1 134 ? 7.892 5.526 -11.776 1.00 89.62 134 ALA A CA 1
ATOM 1039 C C . ALA A 1 134 ? 8.319 4.062 -11.770 1.00 89.62 134 ALA A C 1
ATOM 1041 O O . ALA A 1 134 ? 7.772 3.266 -12.533 1.00 89.62 134 ALA A O 1
ATOM 1042 N N . ALA A 1 135 ? 9.262 3.691 -10.909 1.00 91.25 135 ALA A N 1
ATOM 1043 C CA . ALA A 1 135 ? 9.732 2.317 -10.828 1.00 91.25 135 ALA A CA 1
ATOM 1044 C C . ALA A 1 135 ? 9.638 1.755 -9.411 1.00 91.25 135 ALA A C 1
ATOM 1046 O O . ALA A 1 135 ? 9.739 2.482 -8.424 1.00 91.25 135 ALA A O 1
ATOM 1047 N N . ALA A 1 136 ? 9.458 0.443 -9.327 1.00 92.94 136 ALA A N 1
ATOM 1048 C CA . ALA A 1 136 ? 9.600 -0.329 -8.108 1.00 92.94 136 ALA A CA 1
ATOM 1049 C C . ALA A 1 136 ? 10.496 -1.535 -8.371 1.00 92.94 136 ALA A C 1
ATOM 1051 O O . ALA A 1 136 ? 10.448 -2.104 -9.454 1.00 92.94 136 ALA A O 1
ATOM 1052 N N . GLU A 1 137 ? 11.291 -1.942 -7.395 1.00 93.12 137 GLU A N 1
ATOM 1053 C CA . GLU A 1 137 ? 12.186 -3.091 -7.502 1.00 93.12 137 GLU A CA 1
ATOM 1054 C C . GLU A 1 137 ? 12.019 -4.007 -6.299 1.00 93.12 137 GLU A C 1
ATOM 1056 O O . GLU A 1 137 ? 11.858 -3.554 -5.161 1.00 93.12 137 GLU A O 1
ATOM 1061 N N . PHE A 1 138 ? 12.034 -5.310 -6.558 1.00 93.25 138 PHE A N 1
ATOM 1062 C CA . PHE A 1 138 ? 12.011 -6.318 -5.515 1.00 93.25 138 PHE A CA 1
ATOM 1063 C C . PHE A 1 138 ? 13.378 -6.416 -4.832 1.00 93.25 138 PHE A C 1
ATOM 1065 O O . PHE A 1 138 ? 14.343 -6.901 -5.415 1.00 93.25 138 PHE A O 1
ATOM 1072 N N . THR A 1 139 ? 13.441 -6.036 -3.557 1.00 92.12 139 THR A N 1
ATOM 1073 C CA . THR A 1 139 ? 14.683 -6.012 -2.767 1.00 92.12 139 THR A CA 1
ATOM 1074 C C . THR A 1 139 ? 14.836 -7.224 -1.842 1.00 92.12 139 THR A C 1
ATOM 1076 O O . THR A 1 139 ? 15.615 -7.188 -0.891 1.00 92.12 139 THR A O 1
ATOM 1079 N N . GLY A 1 140 ? 14.063 -8.290 -2.065 1.00 87.12 140 GLY A N 1
ATOM 1080 C CA . GLY A 1 140 ? 14.075 -9.509 -1.251 1.00 87.12 140 GLY A CA 1
ATOM 1081 C C . GLY A 1 140 ? 12.874 -9.639 -0.312 1.00 87.12 140 GLY A C 1
ATOM 1082 O O . GLY A 1 140 ? 12.120 -8.696 -0.093 1.00 87.12 140 GLY A O 1
ATOM 1083 N N . GLN A 1 141 ? 12.695 -10.824 0.277 1.00 82.06 141 GLN A N 1
ATOM 1084 C CA . GLN A 1 141 ? 11.471 -11.185 1.013 1.00 82.06 141 GLN A CA 1
ATOM 1085 C C . GLN A 1 141 ? 11.190 -10.314 2.247 1.00 82.06 141 GLN A C 1
ATOM 1087 O O . GLN A 1 141 ? 10.033 -10.078 2.576 1.00 82.06 141 GLN A O 1
ATOM 1092 N N . LYS A 1 142 ? 12.229 -9.796 2.913 1.00 83.69 142 LYS A N 1
ATOM 1093 C CA . LYS A 1 142 ? 12.071 -8.976 4.127 1.00 83.69 142 LYS A CA 1
ATOM 1094 C C . LYS A 1 142 ? 11.392 -7.631 3.859 1.00 83.69 142 LYS A C 1
ATOM 1096 O O . LYS A 1 142 ? 10.644 -7.146 4.701 1.00 83.69 142 LYS A O 1
ATOM 1101 N N . PHE A 1 143 ? 11.687 -7.014 2.717 1.00 81.69 143 PHE A N 1
ATOM 1102 C CA . PHE A 1 143 ? 11.221 -5.661 2.388 1.00 81.69 143 PHE A CA 1
ATOM 1103 C C . PHE A 1 143 ? 10.339 -5.610 1.137 1.00 81.69 143 PHE A C 1
ATOM 1105 O O . PHE A 1 143 ? 9.755 -4.567 0.851 1.00 81.69 143 PHE A O 1
ATOM 1112 N N . GLY A 1 144 ? 10.216 -6.728 0.422 1.00 92.38 144 GLY A N 1
ATOM 1113 C CA . GLY A 1 144 ? 9.400 -6.864 -0.772 1.00 92.38 144 GLY A CA 1
ATOM 1114 C C . GLY A 1 144 ? 9.805 -5.879 -1.862 1.00 92.38 144 GLY A C 1
ATOM 1115 O O . GLY A 1 144 ? 10.991 -5.679 -2.126 1.00 92.38 144 GLY A O 1
ATOM 1116 N N . CYS A 1 145 ? 8.807 -5.275 -2.502 1.00 92.81 145 CYS A N 1
ATOM 1117 C CA . CYS A 1 145 ? 9.018 -4.267 -3.532 1.00 92.81 145 CYS A CA 1
ATOM 1118 C C . CYS A 1 145 ? 9.092 -2.851 -2.961 1.00 92.81 145 CYS A C 1
ATOM 1120 O O . CYS A 1 145 ? 8.201 -2.397 -2.234 1.00 92.81 145 CYS A O 1
ATOM 1122 N N . ARG A 1 146 ? 10.136 -2.121 -3.356 1.00 92.38 146 ARG A N 1
ATOM 1123 C CA . ARG A 1 146 ? 10.374 -0.731 -2.961 1.00 92.38 146 ARG A CA 1
ATOM 1124 C C . ARG A 1 146 ? 10.309 0.181 -4.167 1.00 92.38 146 ARG A C 1
ATOM 1126 O O . ARG A 1 146 ? 10.782 -0.178 -5.235 1.00 92.38 146 ARG A O 1
ATOM 1133 N N . LEU A 1 147 ? 9.750 1.371 -3.970 1.00 92.06 147 LEU A N 1
ATOM 1134 C CA . LEU A 1 147 ? 9.816 2.425 -4.975 1.00 92.06 147 LEU A CA 1
ATOM 1135 C C . LEU A 1 147 ? 11.265 2.878 -5.150 1.00 92.06 147 LEU A C 1
ATOM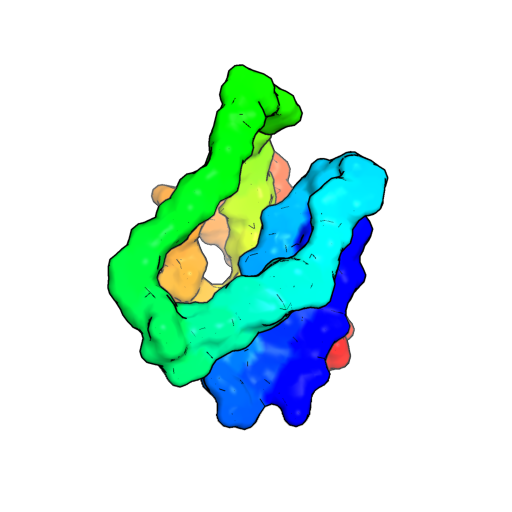 1137 O O . LEU A 1 147 ? 11.984 3.054 -4.165 1.00 92.06 147 LEU A O 1
ATOM 1141 N N . LEU A 1 148 ? 11.652 3.068 -6.404 1.00 87.94 148 LEU A N 1
ATOM 1142 C CA . LEU A 1 148 ? 12.885 3.732 -6.786 1.00 87.94 148 LEU A CA 1
ATOM 1143 C C . LEU A 1 148 ? 12.562 5.217 -6.967 1.00 87.94 148 LEU A C 1
ATOM 1145 O O . LEU A 1 148 ? 11.546 5.555 -7.584 1.00 87.94 148 LEU A O 1
ATOM 1149 N N . ASN A 1 149 ? 13.377 6.067 -6.346 1.00 65.12 149 ASN A N 1
ATOM 1150 C CA . ASN A 1 149 ? 13.201 7.518 -6.377 1.00 65.12 149 ASN A CA 1
ATOM 1151 C C . ASN A 1 149 ? 13.489 8.091 -7.761 1.00 65.12 149 ASN A C 1
ATOM 1153 O O . ASN A 1 149 ? 14.460 7.618 -8.392 1.00 65.12 149 ASN A O 1
#

Radius of gyration: 20.1 Å; chains: 1; bounding box: 44×42×47 Å

Sequence (149 aa):
DAIVLLGHQGQLLVASPSKKLVILRLATDKGSKFNRNTFFKAVKNRVSGDDKDAPLKEAAVENNPKGSLHLRDLFKVPALIRRYTAKEYCSCRFVVGRSQEACFADIALTMPMMPQINLESKKVTTKFFIGDAAAAEFTGQKFGCRLLN

Foldseek 3Di:
DKDWDADPQGFIWIDDVVLNDIDGDDGNHDDPPDDPVVVVVVVCCCSVPVPVDDDPPPPPPPPPCPPDPPVVVVVCLVVVLQQVLQQQLLCVCPQVNDDNVVSCVVSPVSDVDDFDFDPPASKTWTDDPDDDIWIWHQPDNVVGIDTDD

pLDDT: mean 76.11, std 14.08, range [40.72, 93.25]